Protein AF-A0A952KDS3-F1 (afdb_monomer)

Secondary structure (DSSP, 8-state):
-HHHHHHHTSSHHHHHHHHHHS-----PPPPPP-SSHHHHHHHHHHHHHHHHHHHHTTGGGS-HHHHHHHHHHHHHHTTSHHHHHHHHHS-HHHHHHHHHHHTT--SS------------

Foldseek 3Di:
DVVVVVCVVPCVVVVVVVCVPVDPPDDDKDAFQDDDPVSNVVLLVVLLVLLLVLLCVCVVVDDVVCVVVLNVLSVVVSPDPVLSVCSRTHDSVVSNCVSCVVSVNDPDPDPPPPPDPPPD

Radius of gyration: 21.19 Å; Cα contacts (8 Å, |Δi|>4): 67; chains: 1; bounding box: 56×57×41 Å

Sequence (120 aa):
SVMAGLACGLGLGEEWGRWGADGWPGTPRPARPAGSEARIAAERARRRDAAAAAVERVFPRLDPARIDGIRAGLAVRLQETDVIEWLDTETTDTITERLWRSLGIEPYLSSDPPDKPDTG

Nearest PDB structures (foldseek):
  3lof-assembly3_E  TM=3.549E-01  e=5.229E+00  Homo sapiens

Structure (mmCIF, N/CA/C/O backbone):
data_AF-A0A952KDS3-F1
#
_entry.id   AF-A0A952KDS3-F1
#
loop_
_atom_site.group_PDB
_atom_site.id
_atom_site.type_symbol
_atom_site.label_atom_id
_atom_site.label_alt_id
_atom_site.label_comp_id
_atom_site.label_asym_id
_atom_site.label_entity_id
_atom_site.label_seq_id
_atom_site.pdbx_PDB_ins_code
_atom_site.Cartn_x
_atom_site.Cartn_y
_atom_site.Cartn_z
_atom_site.occupancy
_atom_site.B_iso_or_equiv
_atom_site.auth_seq_id
_atom_site.auth_comp_id
_atom_site.auth_asym_id
_atom_site.auth_atom_id
_atom_site.pdbx_PDB_model_num
ATOM 1 N N . SER A 1 1 ? 14.460 46.621 -8.803 1.00 44.84 1 SER A N 1
ATOM 2 C CA . SER A 1 1 ? 13.131 45.981 -8.829 1.00 44.84 1 SER A CA 1
ATOM 3 C C . SER A 1 1 ? 12.333 46.359 -7.599 1.00 44.84 1 SER A C 1
ATOM 5 O O . SER A 1 1 ? 12.780 46.098 -6.490 1.00 44.84 1 SER A O 1
ATOM 7 N N . VAL A 1 2 ? 11.163 46.969 -7.799 1.00 47.25 2 VAL A N 1
ATOM 8 C CA . VAL A 1 2 ? 10.258 47.475 -6.743 1.00 47.25 2 VAL A CA 1
ATOM 9 C C . VAL A 1 2 ? 9.729 46.348 -5.828 1.00 47.25 2 VAL A C 1
ATOM 11 O O . VAL A 1 2 ? 9.340 46.598 -4.695 1.00 47.25 2 VAL A O 1
ATOM 14 N N . MET A 1 3 ? 9.833 45.087 -6.261 1.00 45.12 3 MET A N 1
ATOM 15 C CA . MET A 1 3 ? 9.409 43.909 -5.491 1.00 45.12 3 MET A CA 1
ATOM 16 C C . MET A 1 3 ? 10.372 43.485 -4.365 1.00 45.12 3 MET A C 1
ATOM 18 O O . MET A 1 3 ? 9.938 42.818 -3.435 1.00 45.12 3 MET A O 1
ATOM 22 N N . ALA A 1 4 ? 11.655 43.875 -4.400 1.00 48.28 4 ALA A N 1
ATOM 23 C CA . ALA A 1 4 ? 12.604 43.515 -3.335 1.00 48.28 4 ALA A CA 1
ATOM 24 C C . ALA A 1 4 ? 12.473 44.426 -2.098 1.00 48.28 4 ALA A C 1
ATOM 26 O O . ALA A 1 4 ? 12.666 43.978 -0.973 1.00 48.28 4 ALA A O 1
ATOM 27 N N . GLY A 1 5 ? 12.088 45.693 -2.295 1.00 42.72 5 GLY A N 1
ATOM 28 C CA . GLY A 1 5 ? 11.913 46.659 -1.203 1.00 42.72 5 GLY A CA 1
ATOM 29 C C . GLY A 1 5 ? 10.634 46.456 -0.383 1.00 42.72 5 GLY A C 1
ATOM 30 O O . GLY A 1 5 ? 10.605 46.806 0.791 1.00 42.72 5 GLY A O 1
ATOM 31 N N . LEU A 1 6 ? 9.593 45.848 -0.967 1.00 48.84 6 LEU A N 1
ATOM 32 C CA . LEU A 1 6 ? 8.330 45.562 -0.271 1.00 48.84 6 LEU A CA 1
ATOM 33 C C . LEU A 1 6 ? 8.415 44.340 0.660 1.00 48.84 6 LEU A C 1
ATOM 35 O O . LEU A 1 6 ? 7.698 44.286 1.655 1.00 48.84 6 LEU A O 1
ATOM 39 N N . ALA A 1 7 ? 9.309 43.384 0.385 1.00 48.94 7 ALA A N 1
ATOM 40 C CA . ALA A 1 7 ? 9.454 42.175 1.199 1.00 48.94 7 ALA A CA 1
ATOM 41 C C . ALA A 1 7 ? 10.149 42.431 2.552 1.00 48.94 7 ALA A C 1
ATOM 43 O O . ALA A 1 7 ? 9.791 41.805 3.548 1.00 48.94 7 ALA A O 1
ATOM 44 N N . CYS A 1 8 ? 11.092 43.381 2.623 1.00 51.69 8 CYS A N 1
ATOM 45 C CA . CYS A 1 8 ? 11.770 43.726 3.881 1.00 51.69 8 CYS A CA 1
ATOM 46 C C . CYS A 1 8 ? 10.882 44.506 4.866 1.00 51.69 8 CYS A C 1
ATOM 48 O O . CYS A 1 8 ? 11.144 44.467 6.062 1.00 51.69 8 CYS A O 1
ATOM 50 N N . GLY A 1 9 ? 9.836 45.196 4.397 1.00 50.62 9 GLY A N 1
ATOM 51 C CA . GLY A 1 9 ? 8.959 46.012 5.251 1.00 50.62 9 GLY A CA 1
ATOM 52 C C . GLY A 1 9 ? 7.783 45.265 5.893 1.00 50.62 9 GLY A C 1
ATOM 53 O O . GLY A 1 9 ? 7.100 45.837 6.736 1.00 50.62 9 GLY A O 1
ATOM 54 N N . LEU A 1 10 ? 7.528 44.012 5.496 1.00 54.56 10 LEU A N 1
ATOM 55 C CA . LEU A 1 10 ? 6.347 43.235 5.908 1.00 54.56 10 LEU A CA 1
ATOM 56 C C . LEU A 1 10 ? 6.667 42.064 6.855 1.00 54.56 10 LEU A C 1
ATOM 58 O O . LEU A 1 10 ? 5.801 41.229 7.090 1.00 54.56 10 LEU A O 1
ATOM 62 N N . GLY A 1 11 ? 7.899 41.951 7.365 1.00 53.75 11 GLY A N 1
ATOM 63 C CA . GLY A 1 11 ? 8.300 40.851 8.261 1.00 53.75 11 GLY A CA 1
ATOM 64 C C . GLY A 1 11 ? 8.340 39.461 7.604 1.00 53.75 11 GLY A C 1
ATOM 65 O O . GLY A 1 11 ? 8.713 38.483 8.245 1.00 53.75 11 GLY A O 1
ATOM 66 N N . LEU A 1 12 ? 8.026 39.356 6.308 1.00 50.22 12 LEU A N 1
ATOM 67 C CA . LEU A 1 12 ? 8.010 38.082 5.588 1.00 50.22 12 LEU A CA 1
ATOM 68 C C . LEU A 1 12 ? 9.407 37.447 5.531 1.00 50.22 12 LEU A C 1
ATOM 70 O O . LEU A 1 12 ? 9.519 36.232 5.622 1.00 50.22 12 LEU A O 1
ATOM 74 N N . GLY A 1 13 ? 10.482 38.238 5.443 1.00 51.62 13 GLY A N 1
ATOM 75 C CA . GLY A 1 13 ? 11.854 37.712 5.401 1.00 51.62 13 GLY A CA 1
ATOM 76 C C . GLY A 1 13 ? 12.265 36.909 6.644 1.00 51.62 13 GLY A C 1
ATOM 77 O O . GLY A 1 13 ? 12.990 35.925 6.519 1.00 51.62 13 GLY A O 1
ATOM 78 N N . GLU A 1 14 ? 11.768 37.282 7.826 1.00 51.28 14 GLU A N 1
ATOM 79 C CA . GLU A 1 14 ? 12.045 36.560 9.076 1.00 51.28 14 GLU A CA 1
ATOM 80 C C . GLU A 1 14 ? 11.200 35.286 9.191 1.00 51.28 14 GLU A C 1
ATOM 82 O O . GLU A 1 14 ? 11.687 34.265 9.679 1.00 51.28 14 GLU A O 1
ATOM 87 N N . GLU A 1 15 ? 9.969 35.309 8.669 1.00 44.44 15 GLU A N 1
ATOM 88 C CA . GLU A 1 15 ? 9.126 34.120 8.558 1.00 44.44 15 GLU A CA 1
ATOM 89 C C . GLU A 1 15 ? 9.796 33.077 7.649 1.00 44.44 15 GLU A C 1
ATOM 91 O O . GLU A 1 15 ? 10.050 31.964 8.104 1.00 44.44 15 GLU A O 1
ATOM 96 N N . TRP A 1 16 ? 10.205 33.443 6.426 1.00 49.19 16 TRP A N 1
ATOM 97 C CA . TRP A 1 16 ? 10.921 32.543 5.503 1.00 49.19 16 TRP A CA 1
ATOM 98 C C . TRP A 1 16 ? 12.222 31.978 6.101 1.00 49.19 16 TRP A C 1
ATOM 100 O O . TRP A 1 16 ? 12.543 30.810 5.877 1.00 49.19 16 TRP A O 1
ATOM 110 N N . GLY A 1 17 ? 12.947 32.772 6.899 1.00 49.34 17 GLY A N 1
ATOM 111 C CA . GLY A 1 17 ? 14.147 32.324 7.613 1.00 49.34 17 GLY A CA 1
ATOM 112 C C . GLY A 1 17 ? 13.864 31.266 8.685 1.00 49.34 17 GLY A C 1
ATOM 113 O O . GLY A 1 17 ? 14.649 30.332 8.841 1.00 49.34 17 GLY A O 1
ATOM 114 N N . ARG A 1 18 ? 12.716 31.353 9.371 1.00 46.84 18 ARG A N 1
ATOM 115 C CA . ARG A 1 18 ? 12.276 30.346 10.350 1.00 46.84 18 ARG A CA 1
ATOM 116 C C . ARG A 1 18 ? 11.910 29.016 9.676 1.00 46.84 18 ARG A C 1
ATOM 118 O O . ARG A 1 18 ? 12.339 27.968 10.144 1.00 46.84 18 ARG A O 1
ATOM 125 N N . TRP A 1 19 ? 11.219 29.045 8.532 1.00 46.12 19 TRP A N 1
ATOM 126 C CA . TRP A 1 19 ? 10.895 27.827 7.763 1.00 46.12 19 TRP A CA 1
ATOM 127 C C . TRP A 1 19 ? 12.127 27.162 7.121 1.00 46.12 19 TRP A C 1
ATOM 129 O O . TRP A 1 19 ? 12.126 25.954 6.891 1.00 46.12 19 TRP A O 1
ATOM 139 N N . GLY A 1 20 ? 13.183 27.932 6.832 1.00 44.12 20 GLY A N 1
ATOM 140 C CA . GLY A 1 20 ? 14.445 27.413 6.295 1.00 44.12 20 GLY A CA 1
ATOM 141 C C . GLY A 1 20 ? 15.359 26.761 7.340 1.00 44.12 20 GLY A C 1
ATOM 142 O O . GLY A 1 20 ? 16.126 25.867 6.989 1.00 44.12 20 GLY A O 1
ATOM 143 N N . ALA A 1 21 ? 15.275 27.183 8.606 1.00 47.56 21 ALA A N 1
ATOM 144 C CA . A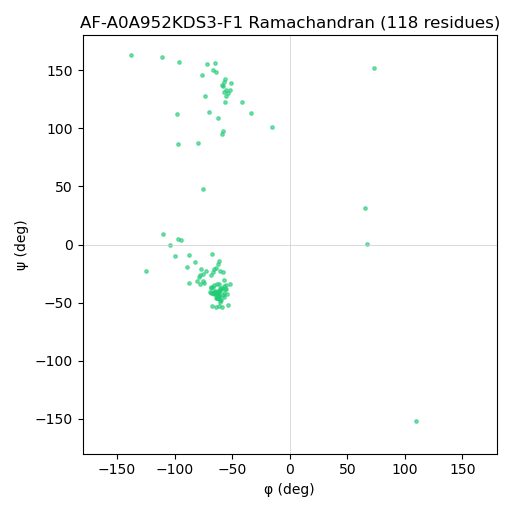LA A 1 21 ? 16.117 26.678 9.693 1.00 47.56 21 ALA A CA 1
ATOM 145 C C . ALA A 1 21 ? 15.549 25.422 10.381 1.00 47.56 21 ALA A C 1
ATOM 147 O O . ALA A 1 21 ? 16.322 24.551 10.775 1.00 47.56 21 ALA A O 1
ATOM 148 N N . ASP A 1 22 ? 14.220 25.299 10.474 1.00 47.72 22 ASP A N 1
ATOM 149 C CA . ASP A 1 22 ? 13.547 24.209 11.205 1.00 47.72 22 ASP A CA 1
ATOM 150 C C . ASP A 1 22 ? 13.147 23.009 10.319 1.00 47.72 22 ASP A C 1
ATOM 152 O O . ASP A 1 22 ? 12.540 22.044 10.788 1.00 47.72 22 ASP A O 1
ATOM 156 N N . GLY A 1 23 ? 13.518 23.040 9.035 1.00 45.44 23 GLY A N 1
ATOM 157 C CA . GLY A 1 23 ? 13.073 22.069 8.040 1.00 45.44 23 GLY A CA 1
ATOM 158 C C . GLY A 1 23 ? 11.608 22.281 7.649 1.00 45.44 23 GLY A C 1
ATOM 159 O O . GLY A 1 23 ? 10.787 22.780 8.418 1.00 45.44 23 GLY A O 1
ATOM 160 N N . TRP A 1 24 ? 11.254 21.898 6.421 1.00 47.75 24 TRP A N 1
ATOM 161 C CA . TRP A 1 24 ? 9.847 21.825 6.026 1.00 47.75 24 TRP A CA 1
ATOM 162 C C . TRP A 1 24 ? 9.101 20.952 7.040 1.00 47.75 24 TRP A C 1
ATOM 164 O O . TRP A 1 24 ? 9.571 19.837 7.293 1.00 47.75 24 TRP A O 1
ATOM 174 N N . P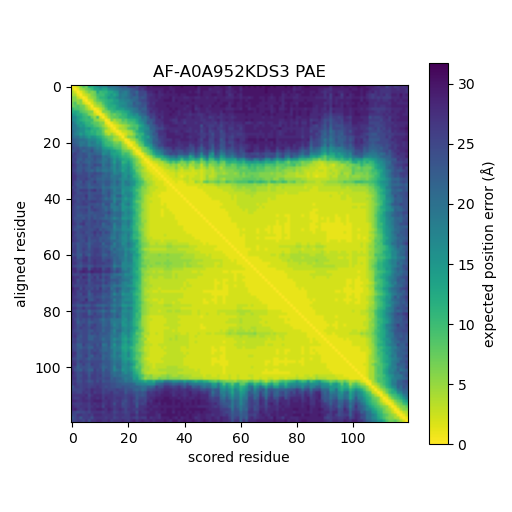RO A 1 25 ? 7.955 21.378 7.610 1.00 50.22 25 PRO A N 1
ATOM 175 C CA . PRO A 1 25 ? 7.173 20.459 8.412 1.00 50.22 25 PRO A CA 1
ATOM 176 C C . PRO A 1 25 ? 6.741 19.329 7.485 1.00 50.22 25 PRO A C 1
ATOM 178 O O . PRO A 1 25 ? 5.926 19.521 6.580 1.00 50.22 25 PRO A O 1
ATOM 181 N N . GLY A 1 26 ? 7.336 18.152 7.683 1.00 59.94 26 GLY A N 1
ATOM 182 C CA . GLY A 1 26 ? 6.870 16.938 7.037 1.00 59.94 26 GLY A CA 1
ATOM 183 C C . GLY A 1 26 ? 5.371 16.824 7.284 1.00 59.94 26 GLY A C 1
ATOM 184 O O . GLY A 1 26 ? 4.900 17.154 8.376 1.00 59.94 26 GLY A O 1
ATOM 185 N N . THR A 1 27 ? 4.620 16.414 6.258 1.00 62.34 27 THR A N 1
ATOM 186 C CA . THR A 1 27 ? 3.169 16.209 6.363 1.00 62.34 27 THR A CA 1
ATOM 187 C C . THR A 1 27 ? 2.859 15.523 7.698 1.00 62.34 27 THR A C 1
ATOM 189 O O . THR A 1 27 ? 3.445 14.469 7.969 1.00 62.34 27 THR A O 1
ATOM 192 N N . PRO A 1 28 ? 2.012 16.107 8.566 1.00 72.56 28 PRO A N 1
ATOM 193 C CA . PRO A 1 28 ? 1.781 15.545 9.885 1.00 72.56 28 PRO A CA 1
ATOM 194 C C . PRO A 1 28 ? 1.259 14.116 9.748 1.00 72.56 28 PRO A C 1
ATOM 196 O O . PRO A 1 28 ? 0.408 13.826 8.901 1.00 72.56 28 PRO A O 1
ATOM 199 N N . ARG A 1 29 ? 1.796 13.213 10.574 1.00 80.75 29 ARG A N 1
ATOM 200 C CA . ARG A 1 29 ? 1.375 11.811 10.576 1.00 80.75 29 ARG A CA 1
ATOM 201 C C . ARG A 1 29 ? -0.132 11.714 10.830 1.00 80.75 29 ARG A C 1
ATOM 203 O O . ARG A 1 29 ? -0.654 12.454 11.670 1.00 80.75 29 ARG A O 1
ATOM 210 N N . PRO A 1 30 ? -0.842 10.814 10.130 1.00 84.56 30 PRO A N 1
ATOM 211 C CA . PRO A 1 30 ? -2.264 10.644 10.357 1.00 84.56 30 PRO A CA 1
ATOM 212 C C . PRO A 1 30 ? -2.513 10.083 11.758 1.00 84.56 30 PRO A C 1
ATOM 214 O O . PRO A 1 30 ? -1.725 9.303 12.292 1.00 84.56 30 PRO A O 1
ATOM 217 N N . ALA A 1 31 ? -3.660 10.427 12.338 1.00 86.88 31 ALA A N 1
ATOM 218 C CA . ALA A 1 31 ? -4.131 9.732 13.526 1.00 86.88 31 ALA A CA 1
ATOM 219 C C . ALA A 1 31 ? -4.420 8.257 13.199 1.00 86.88 31 ALA A C 1
ATOM 221 O O . ALA A 1 31 ? -4.858 7.913 12.087 1.00 86.88 31 ALA A O 1
ATOM 222 N N . ARG A 1 32 ? -4.221 7.396 14.202 1.00 90.19 32 ARG A N 1
ATOM 223 C CA . ARG A 1 32 ? -4.573 5.980 14.107 1.00 90.19 32 ARG A CA 1
ATOM 224 C C . ARG A 1 32 ? -6.075 5.829 13.826 1.00 90.19 32 ARG A C 1
ATOM 226 O O . ARG A 1 32 ? -6.867 6.539 14.453 1.00 90.19 32 ARG A O 1
ATOM 233 N N . PRO A 1 33 ? -6.490 4.923 12.921 1.00 90.31 33 PRO A N 1
ATOM 234 C CA . PRO A 1 33 ? -7.904 4.647 12.699 1.00 90.31 33 PRO A CA 1
ATOM 235 C C . PRO A 1 33 ? -8.602 4.246 14.005 1.00 90.31 33 PRO A C 1
ATOM 237 O O . PRO A 1 33 ? -8.101 3.411 14.756 1.00 90.31 33 PRO A O 1
ATOM 240 N N . ALA A 1 34 ? -9.764 4.840 14.266 1.00 88.88 34 ALA A N 1
ATOM 241 C CA . ALA A 1 34 ? -10.557 4.608 15.470 1.00 88.88 34 ALA A CA 1
ATOM 242 C C . ALA A 1 34 ? -12.053 4.503 15.133 1.00 88.88 34 ALA A C 1
ATOM 244 O O . ALA A 1 34 ? -12.500 4.935 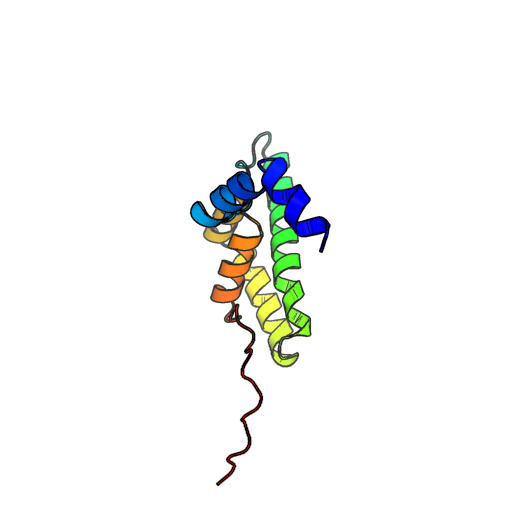14.064 1.00 88.88 34 ALA A O 1
ATOM 245 N N . GLY A 1 35 ? -12.831 3.951 16.065 1.00 92.94 35 GLY A N 1
ATOM 246 C CA . GLY A 1 35 ? -14.262 3.689 15.905 1.00 92.94 35 GLY A CA 1
ATOM 247 C C . GLY A 1 35 ? -14.557 2.194 15.795 1.00 92.94 35 GLY A C 1
ATOM 248 O O . GLY A 1 35 ? -13.829 1.377 16.350 1.00 92.94 35 GLY A O 1
ATOM 249 N N . SER A 1 3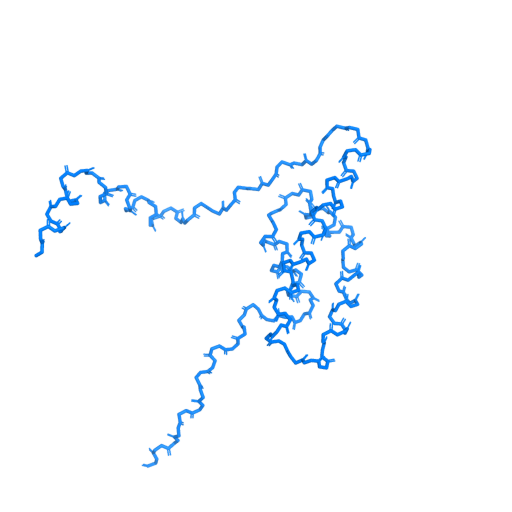6 ? -15.639 1.837 15.101 1.00 96.38 36 SER A N 1
ATOM 250 C CA . SER A 1 36 ? -16.014 0.435 14.893 1.00 96.38 36 SER A CA 1
ATOM 251 C C . SER A 1 36 ? -14.984 -0.319 14.048 1.00 96.38 36 SER A C 1
ATOM 253 O O . SER A 1 36 ? -14.290 0.274 13.219 1.00 96.38 36 SER A O 1
ATOM 255 N N . GLU A 1 37 ? -14.940 -1.645 14.193 1.00 95.81 37 GLU A N 1
ATOM 256 C CA . GLU A 1 37 ? -14.066 -2.513 13.391 1.00 95.81 37 GLU A CA 1
ATOM 257 C C . GLU A 1 37 ? -14.269 -2.300 11.886 1.00 95.81 37 GLU A C 1
ATOM 259 O O . GLU A 1 37 ? -13.301 -2.158 11.143 1.00 95.81 37 GLU A O 1
ATOM 264 N N . ALA A 1 38 ? -15.524 -2.169 11.444 1.00 95.44 38 ALA A N 1
ATOM 265 C CA . ALA A 1 38 ? -15.855 -1.884 10.050 1.00 95.44 38 ALA A CA 1
ATOM 266 C C . ALA A 1 38 ? -15.271 -0.543 9.566 1.00 95.44 38 ALA A C 1
ATOM 268 O O . ALA A 1 38 ? -14.775 -0.452 8.443 1.00 95.44 38 ALA A O 1
ATOM 269 N N . ARG A 1 39 ? -15.279 0.497 10.413 1.00 94.06 39 ARG A N 1
ATOM 270 C CA . ARG A 1 39 ? -14.699 1.808 10.081 1.00 94.06 39 ARG A CA 1
ATOM 271 C C . ARG A 1 39 ? -13.175 1.743 10.004 1.00 94.06 39 ARG A C 1
ATOM 273 O O . ARG A 1 39 ? -12.590 2.330 9.098 1.00 94.06 39 ARG A O 1
ATOM 280 N N . ILE A 1 40 ? -12.544 1.021 10.927 1.00 93.25 40 ILE A N 1
ATOM 281 C CA . ILE A 1 40 ? -11.093 0.794 10.923 1.00 93.25 40 ILE A CA 1
ATOM 282 C C . ILE A 1 40 ? -10.685 0.027 9.661 1.00 93.25 40 ILE A C 1
ATOM 284 O O . ILE A 1 40 ? -9.747 0.430 8.975 1.00 93.25 40 ILE A O 1
ATOM 288 N N . ALA A 1 41 ? -11.412 -1.038 9.318 1.00 94.19 41 ALA A N 1
ATOM 289 C CA . ALA A 1 41 ? -11.161 -1.828 8.118 1.00 94.19 41 ALA A CA 1
ATOM 290 C C . ALA A 1 41 ? -11.310 -0.991 6.837 1.00 94.19 41 ALA A C 1
ATOM 292 O O . ALA A 1 41 ? -10.440 -1.050 5.969 1.00 94.19 41 ALA A O 1
ATOM 293 N N . ALA A 1 42 ? -12.360 -0.168 6.744 1.00 95.19 42 ALA A N 1
ATOM 294 C CA . ALA A 1 42 ? -12.587 0.715 5.602 1.00 95.19 42 ALA A CA 1
ATOM 295 C C . ALA A 1 42 ? -11.480 1.772 5.444 1.00 95.19 42 ALA A C 1
ATOM 297 O O . ALA A 1 42 ? -10.989 1.988 4.337 1.00 95.19 42 ALA A O 1
ATOM 298 N N . GLU A 1 43 ? -11.039 2.399 6.538 1.00 94.44 43 GLU A N 1
ATOM 299 C CA . GLU A 1 43 ? -9.950 3.381 6.480 1.00 94.44 43 GLU A CA 1
ATOM 300 C C . GLU A 1 43 ? -8.622 2.723 6.086 1.00 94.44 43 GLU A C 1
ATOM 302 O O . GLU A 1 43 ? -7.897 3.251 5.244 1.00 94.44 43 GLU A O 1
ATOM 307 N N . ARG A 1 44 ? -8.315 1.537 6.623 1.00 94.19 44 ARG A N 1
ATOM 308 C CA . ARG A 1 44 ? -7.126 0.777 6.213 1.00 94.19 44 ARG A CA 1
ATOM 309 C C . ARG A 1 44 ? -7.178 0.376 4.740 1.00 94.19 44 ARG A C 1
ATOM 311 O O . ARG A 1 44 ? -6.156 0.465 4.069 1.00 94.19 44 ARG A O 1
ATOM 318 N N . ALA A 1 45 ? -8.343 -0.024 4.226 1.00 95.75 45 ALA A N 1
ATOM 319 C CA . ALA A 1 45 ? -8.529 -0.307 2.802 1.00 95.75 45 ALA A CA 1
ATOM 320 C C . ALA A 1 45 ? -8.257 0.941 1.949 1.00 95.75 45 ALA A C 1
ATOM 322 O O . ALA A 1 45 ? -7.409 0.898 1.064 1.00 95.75 45 ALA A O 1
ATOM 323 N N . ARG A 1 46 ? -8.850 2.087 2.302 1.00 94.75 46 ARG A N 1
ATOM 324 C CA . ARG A 1 46 ? -8.599 3.364 1.618 1.00 94.75 46 ARG A CA 1
ATOM 325 C C . ARG A 1 46 ? -7.116 3.748 1.621 1.00 94.75 46 ARG A C 1
ATOM 327 O O . ARG A 1 46 ? -6.591 4.190 0.601 1.00 94.75 46 ARG A O 1
ATOM 334 N N . ARG A 1 47 ? -6.434 3.622 2.764 1.00 94.62 47 ARG A N 1
ATOM 335 C CA . ARG A 1 47 ? -5.000 3.940 2.867 1.00 94.62 47 ARG A CA 1
ATOM 336 C C . ARG A 1 47 ? -4.149 2.966 2.051 1.00 94.62 47 ARG A C 1
ATOM 338 O O . ARG A 1 47 ? -3.182 3.403 1.432 1.00 94.62 47 ARG A O 1
ATOM 345 N N . ARG A 1 48 ? -4.524 1.683 2.010 1.00 95.94 48 ARG A N 1
ATOM 346 C CA . ARG A 1 48 ? -3.882 0.666 1.166 1.00 95.94 48 ARG A CA 1
ATOM 347 C C . ARG A 1 48 ? -3.994 1.036 -0.312 1.00 95.94 48 ARG A C 1
ATOM 349 O O . ARG A 1 48 ? -2.975 1.048 -0.995 1.00 95.94 48 ARG A O 1
ATOM 356 N N . ASP A 1 49 ? -5.184 1.414 -0.770 1.00 96.19 49 ASP A N 1
ATOM 357 C CA . ASP A 1 49 ? -5.413 1.836 -2.156 1.00 96.19 49 ASP A CA 1
ATOM 358 C C . ASP A 1 49 ? -4.608 3.098 -2.498 1.00 96.19 49 ASP A C 1
ATOM 360 O O . ASP A 1 49 ? -3.998 3.190 -3.561 1.00 96.19 49 ASP A O 1
ATOM 364 N N . ALA A 1 50 ? -4.541 4.061 -1.571 1.00 94.00 50 ALA A N 1
ATOM 365 C CA . ALA A 1 50 ? -3.743 5.271 -1.747 1.00 94.00 50 ALA A CA 1
ATOM 366 C C . ALA A 1 50 ? -2.235 4.977 -1.837 1.00 94.00 50 ALA A C 1
ATOM 368 O O . ALA A 1 50 ? -1.553 5.569 -2.674 1.00 94.00 50 ALA A O 1
ATOM 369 N N . ALA A 1 51 ? -1.715 4.067 -1.006 1.00 93.69 51 ALA A N 1
ATOM 370 C CA . ALA A 1 51 ? -0.320 3.633 -1.059 1.00 93.69 51 ALA A CA 1
ATOM 371 C C . ALA A 1 51 ? -0.015 2.878 -2.360 1.00 93.69 51 ALA A C 1
ATOM 373 O O . ALA A 1 51 ? 1.001 3.149 -2.997 1.00 93.69 51 ALA A O 1
ATOM 374 N N . ALA A 1 52 ? -0.916 1.992 -2.796 1.00 96.31 52 ALA A N 1
ATOM 375 C CA . ALA A 1 52 ? -0.785 1.294 -4.069 1.00 96.31 52 ALA A CA 1
ATOM 376 C C . ALA A 1 52 ? -0.716 2.291 -5.233 1.00 96.31 52 ALA A C 1
ATOM 378 O O . ALA A 1 52 ? 0.266 2.312 -5.969 1.00 96.31 52 ALA A O 1
ATOM 379 N N . ALA A 1 53 ? -1.691 3.199 -5.329 1.00 94.88 53 ALA A N 1
ATOM 380 C CA . ALA A 1 53 ? -1.723 4.222 -6.369 1.00 94.88 53 ALA A CA 1
ATOM 381 C C . ALA A 1 53 ? -0.482 5.130 -6.343 1.00 94.88 53 ALA A C 1
ATOM 383 O O . ALA A 1 53 ? 0.012 5.527 -7.397 1.00 94.88 53 ALA A O 1
ATOM 384 N N . ALA A 1 54 ? 0.039 5.467 -5.159 1.00 91.69 54 ALA A N 1
ATOM 385 C CA . ALA A 1 54 ? 1.259 6.259 -5.029 1.00 91.69 54 ALA A CA 1
ATOM 386 C C . ALA A 1 54 ? 2.496 5.511 -5.551 1.00 91.69 54 ALA A C 1
ATOM 388 O O . ALA A 1 54 ? 3.296 6.112 -6.268 1.00 91.69 54 ALA A O 1
ATOM 389 N N . VAL A 1 55 ? 2.620 4.208 -5.272 1.00 92.44 55 VAL A N 1
ATOM 390 C CA . VAL A 1 55 ? 3.693 3.373 -5.833 1.00 92.44 55 VAL A CA 1
ATOM 391 C C . VAL A 1 55 ? 3.566 3.271 -7.352 1.00 92.44 55 VAL A C 1
ATOM 393 O O . VAL A 1 55 ? 4.550 3.487 -8.056 1.00 92.44 55 VAL A O 1
ATOM 396 N N . GLU A 1 56 ? 2.366 3.012 -7.874 1.00 93.44 56 GLU A N 1
ATOM 397 C CA . GLU A 1 56 ? 2.131 2.820 -9.311 1.00 93.44 56 GLU A CA 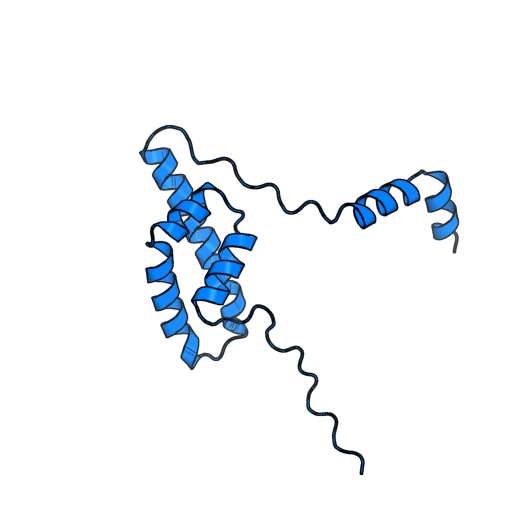1
ATOM 398 C C . GLU A 1 56 ? 2.416 4.073 -10.158 1.00 93.44 56 GLU A C 1
ATOM 400 O O . GLU A 1 56 ? 2.706 3.958 -11.350 1.00 93.44 56 GLU A O 1
ATOM 405 N N . ARG A 1 57 ? 2.440 5.276 -9.562 1.00 91.88 57 ARG A N 1
ATOM 406 C CA . ARG A 1 57 ? 2.832 6.515 -10.267 1.00 91.88 57 ARG A CA 1
ATOM 407 C C . ARG A 1 57 ? 4.232 6.458 -10.872 1.00 91.88 57 ARG A C 1
ATOM 409 O O . ARG A 1 57 ? 4.501 7.208 -11.809 1.00 91.88 57 ARG A O 1
ATOM 416 N N . VAL A 1 58 ? 5.121 5.609 -10.355 1.00 88.44 58 VAL A N 1
ATOM 417 C CA . VAL A 1 58 ? 6.480 5.470 -10.895 1.00 88.44 58 VAL A CA 1
ATOM 418 C C . VAL A 1 58 ? 6.546 4.543 -12.112 1.00 88.44 58 VAL A C 1
ATOM 420 O O . VAL A 1 58 ? 7.522 4.595 -12.853 1.00 88.44 58 VAL A O 1
ATOM 423 N N . PHE A 1 59 ? 5.512 3.735 -12.374 1.00 90.38 59 PHE A N 1
ATOM 424 C CA . PHE A 1 59 ? 5.536 2.697 -13.414 1.00 90.38 59 PHE A CA 1
ATOM 425 C C . PHE A 1 59 ? 5.885 3.202 -14.821 1.00 90.38 59 PHE A C 1
ATOM 427 O O . PHE A 1 59 ? 6.664 2.521 -15.483 1.00 90.38 59 PHE A O 1
ATOM 434 N N . PRO A 1 60 ? 5.433 4.388 -15.283 1.00 91.12 60 PRO A N 1
ATOM 435 C CA . PRO A 1 60 ? 5.837 4.916 -16.591 1.00 91.12 60 PRO A CA 1
ATOM 436 C C . PRO A 1 60 ? 7.344 5.169 -16.746 1.00 91.12 60 PRO A C 1
ATOM 438 O O . PRO A 1 60 ? 7.808 5.398 -17.857 1.00 91.12 60 PRO A O 1
ATOM 441 N N . ARG A 1 61 ? 8.100 5.182 -15.642 1.00 86.69 61 ARG A N 1
ATOM 442 C CA . ARG A 1 61 ? 9.553 5.396 -15.616 1.00 86.69 61 ARG A CA 1
ATOM 443 C C . ARG A 1 61 ? 10.344 4.103 -15.393 1.00 86.69 61 ARG A C 1
ATOM 445 O O . ARG A 1 61 ? 11.566 4.154 -15.316 1.00 86.69 61 ARG A O 1
ATOM 452 N N . LEU A 1 62 ? 9.664 2.968 -15.235 1.00 87.44 62 LEU A N 1
ATOM 453 C CA . LEU A 1 62 ? 10.288 1.663 -15.042 1.00 87.44 62 LEU A CA 1
ATOM 454 C C . LEU A 1 62 ? 10.382 0.908 -16.369 1.00 87.44 62 LEU A C 1
ATOM 456 O O . LEU A 1 62 ? 9.598 1.140 -17.286 1.00 87.44 62 LEU A O 1
ATOM 460 N N . ASP A 1 63 ? 11.312 -0.046 -16.436 1.00 90.50 63 ASP A N 1
ATOM 461 C CA . ASP A 1 63 ? 11.323 -1.056 -17.494 1.00 90.50 63 ASP A CA 1
ATOM 462 C C . ASP A 1 63 ? 9.971 -1.802 -17.508 1.00 90.50 63 ASP A C 1
ATOM 464 O O . ASP A 1 63 ? 9.605 -2.397 -16.483 1.00 90.50 63 ASP A O 1
ATOM 468 N N . PRO A 1 64 ? 9.233 -1.806 -18.638 1.00 93.38 64 PRO A N 1
ATOM 469 C CA . PRO A 1 64 ? 7.964 -2.514 -18.763 1.00 93.38 64 PRO A CA 1
ATOM 470 C C . PRO A 1 64 ? 8.030 -3.985 -18.343 1.00 93.38 64 PRO A C 1
ATOM 472 O O . PRO A 1 64 ? 7.077 -4.483 -17.745 1.00 93.38 64 PRO A O 1
ATOM 475 N N . ALA A 1 65 ? 9.159 -4.666 -18.574 1.00 94.81 65 ALA A N 1
ATOM 476 C CA . ALA A 1 65 ? 9.336 -6.069 -18.199 1.00 94.81 65 ALA A CA 1
ATOM 477 C C . ALA A 1 65 ? 9.324 -6.295 -16.675 1.00 94.81 65 ALA A C 1
ATOM 479 O O . ALA A 1 65 ? 9.056 -7.403 -16.211 1.00 94.81 65 ALA A O 1
ATOM 480 N N . ARG A 1 66 ? 9.586 -5.251 -15.875 1.00 92.06 66 ARG A N 1
ATOM 481 C CA . ARG A 1 66 ? 9.591 -5.314 -14.404 1.00 92.06 66 ARG A CA 1
ATOM 482 C C . ARG A 1 66 ? 8.228 -5.020 -13.776 1.00 92.06 66 ARG A C 1
ATOM 484 O O . ARG A 1 66 ? 8.027 -5.368 -12.612 1.00 92.06 66 ARG A O 1
ATOM 491 N N . ILE A 1 67 ? 7.308 -4.380 -14.504 1.00 93.75 67 ILE A N 1
ATOM 492 C CA . ILE A 1 67 ? 6.064 -3.827 -13.940 1.00 93.75 67 ILE A CA 1
ATOM 493 C C . ILE A 1 67 ? 5.207 -4.911 -13.282 1.00 93.75 67 ILE A C 1
ATOM 495 O O . ILE A 1 67 ? 4.773 -4.735 -12.145 1.00 93.75 67 ILE A O 1
ATOM 499 N N . ASP A 1 68 ? 4.989 -6.041 -13.953 1.00 95.62 68 ASP A N 1
ATOM 500 C CA . ASP A 1 68 ? 4.108 -7.088 -13.424 1.00 95.62 68 ASP A CA 1
ATOM 501 C C . ASP A 1 68 ? 4.694 -7.766 -12.180 1.00 95.62 68 ASP A C 1
ATOM 503 O O . ASP A 1 68 ? 3.969 -8.022 -11.217 1.00 95.62 68 ASP A O 1
ATOM 507 N N . GLY A 1 69 ? 6.016 -7.970 -12.147 1.00 94.44 69 GLY A N 1
ATOM 508 C CA . GLY A 1 69 ? 6.713 -8.485 -10.967 1.00 94.44 69 GLY A CA 1
ATOM 509 C C . GLY A 1 69 ? 6.615 -7.532 -9.773 1.00 94.44 69 GLY A C 1
ATOM 510 O O . GLY A 1 69 ? 6.331 -7.959 -8.655 1.00 94.44 69 GLY A O 1
ATOM 511 N N . ILE A 1 70 ? 6.771 -6.228 -10.014 1.00 95.44 70 ILE A N 1
ATOM 512 C CA . ILE A 1 70 ? 6.623 -5.195 -8.981 1.00 95.44 70 ILE A CA 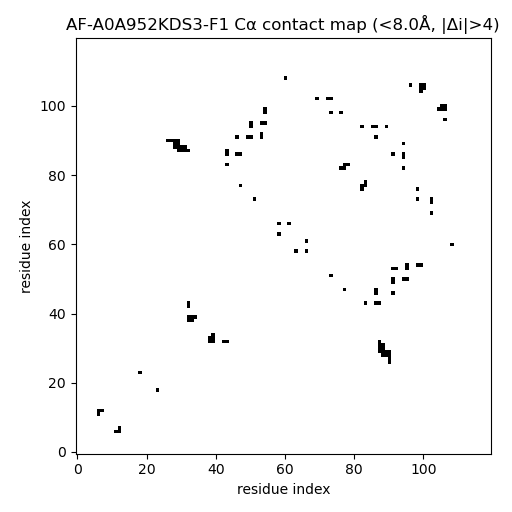1
ATOM 513 C C . ILE A 1 70 ? 5.177 -5.113 -8.491 1.00 95.44 70 ILE A C 1
ATOM 515 O O . ILE A 1 70 ? 4.955 -5.021 -7.285 1.00 95.44 70 ILE A O 1
ATOM 519 N N . ARG A 1 71 ? 4.185 -5.193 -9.385 1.00 96.62 71 ARG A N 1
ATOM 520 C CA . ARG A 1 71 ? 2.765 -5.193 -9.005 1.00 96.62 71 ARG A CA 1
ATOM 521 C C . ARG A 1 71 ? 2.421 -6.404 -8.137 1.00 96.62 71 ARG A C 1
ATOM 523 O O . ARG A 1 71 ? 1.745 -6.251 -7.121 1.00 96.62 71 ARG A O 1
ATOM 530 N N . ALA A 1 72 ? 2.915 -7.588 -8.496 1.00 97.00 72 ALA A N 1
ATOM 531 C CA . ALA A 1 72 ? 2.737 -8.794 -7.693 1.00 97.00 72 ALA A CA 1
ATOM 532 C C . ALA A 1 72 ? 3.402 -8.661 -6.311 1.00 97.00 72 ALA A C 1
ATOM 534 O O . ALA A 1 72 ? 2.766 -8.940 -5.295 1.00 97.00 72 ALA A O 1
ATOM 535 N N . GLY A 1 73 ? 4.643 -8.165 -6.257 1.00 97.12 73 GLY A N 1
ATOM 536 C CA . GLY A 1 73 ? 5.348 -7.914 -4.997 1.00 97.12 73 GLY A CA 1
ATOM 537 C C . GLY A 1 73 ? 4.639 -6.884 -4.113 1.00 97.12 73 GLY A C 1
ATOM 538 O O . GLY A 1 73 ? 4.503 -7.087 -2.909 1.00 97.12 73 GLY A O 1
ATOM 539 N N . LEU A 1 74 ? 4.117 -5.809 -4.709 1.00 97.19 74 LEU A N 1
ATOM 540 C CA . LEU A 1 74 ? 3.336 -4.790 -4.010 1.00 97.19 74 LEU A CA 1
ATOM 541 C C . LEU A 1 74 ? 2.068 -5.390 -3.391 1.00 97.19 74 LEU A C 1
ATOM 543 O O . LEU A 1 74 ? 1.776 -5.125 -2.227 1.00 97.19 74 LEU A O 1
ATOM 547 N N . ALA A 1 75 ? 1.341 -6.228 -4.135 1.00 97.00 75 ALA A N 1
ATOM 548 C CA . ALA A 1 75 ? 0.139 -6.887 -3.633 1.00 97.00 75 ALA A CA 1
ATOM 549 C C . ALA A 1 75 ? 0.425 -7.765 -2.403 1.00 97.00 75 ALA A C 1
ATOM 551 O O . ALA A 1 75 ? -0.377 -7.768 -1.470 1.00 97.00 75 ALA A O 1
ATOM 552 N N . VAL A 1 76 ? 1.571 -8.457 -2.376 1.00 97.19 76 VAL A N 1
ATOM 553 C CA . VAL A 1 76 ? 2.023 -9.239 -1.214 1.00 97.19 76 VAL A CA 1
ATOM 554 C C . VAL A 1 76 ? 2.367 -8.317 -0.044 1.00 97.19 76 VAL A C 1
ATOM 556 O O . VAL A 1 76 ? 1.786 -8.461 1.030 1.00 97.19 76 VAL A O 1
ATOM 559 N N . ARG A 1 77 ? 3.225 -7.310 -0.265 1.00 96.62 77 ARG A N 1
ATOM 560 C CA . ARG A 1 77 ? 3.664 -6.376 0.787 1.00 96.62 77 ARG A CA 1
ATOM 561 C C . ARG A 1 77 ? 2.496 -5.668 1.469 1.00 96.62 77 ARG A C 1
ATOM 563 O O . ARG A 1 77 ? 2.501 -5.515 2.682 1.00 96.62 77 ARG A O 1
ATOM 570 N N . LEU A 1 78 ? 1.453 -5.285 0.732 1.00 96.19 78 LEU A N 1
ATOM 571 C CA . LEU A 1 78 ? 0.270 -4.611 1.293 1.00 96.19 78 LEU A CA 1
ATOM 572 C C . LEU A 1 78 ? -0.587 -5.488 2.234 1.00 96.19 78 LEU A C 1
ATOM 574 O O . LEU A 1 78 ? -1.522 -4.968 2.862 1.00 96.19 78 LEU A O 1
ATOM 578 N N . GLN A 1 79 ? -0.301 -6.790 2.325 1.00 94.81 79 GLN A N 1
ATOM 579 C CA . GLN A 1 79 ? -0.920 -7.720 3.278 1.00 94.81 79 GLN A CA 1
ATOM 580 C C . GLN A 1 79 ? -0.047 -7.987 4.508 1.00 94.81 79 GLN A C 1
ATOM 582 O O . GLN A 1 79 ? -0.521 -8.596 5.466 1.00 94.81 79 GLN A O 1
ATOM 587 N N . GLU A 1 80 ? 1.212 -7.552 4.503 1.00 95.38 80 GLU A N 1
ATOM 588 C CA . GLU A 1 80 ? 2.145 -7.831 5.589 1.00 95.38 80 GLU A CA 1
ATOM 589 C C . GLU A 1 80 ? 1.874 -6.945 6.811 1.00 95.38 80 GLU A C 1
ATOM 591 O O . GLU A 1 80 ? 1.441 -5.791 6.712 1.00 95.38 80 GLU A O 1
ATOM 596 N N . THR A 1 81 ? 2.097 -7.512 7.997 1.00 94.94 81 THR A N 1
ATOM 597 C CA . THR A 1 81 ? 1.731 -6.894 9.279 1.00 94.94 81 THR A CA 1
ATOM 598 C C . THR A 1 81 ? 2.438 -5.559 9.512 1.00 94.94 81 THR A C 1
ATOM 600 O O . THR A 1 81 ? 1.820 -4.628 10.026 1.00 94.94 81 THR A O 1
ATOM 603 N N . ASP A 1 82 ? 3.702 -5.442 9.103 1.00 94.38 82 ASP A N 1
ATOM 604 C CA . ASP A 1 82 ? 4.484 -4.206 9.202 1.00 94.38 82 ASP A CA 1
ATOM 605 C C . ASP A 1 82 ? 3.883 -3.094 8.333 1.00 94.38 82 ASP A C 1
ATOM 607 O O . ASP A 1 82 ? 3.728 -1.960 8.783 1.00 94.38 82 ASP A O 1
ATOM 611 N N . VAL A 1 83 ? 3.452 -3.421 7.113 1.00 93.50 83 VAL A N 1
ATOM 612 C CA . VAL A 1 83 ? 2.804 -2.456 6.219 1.00 93.50 83 VAL A CA 1
ATOM 613 C C . VAL A 1 83 ? 1.435 -2.049 6.757 1.00 93.50 83 VAL A C 1
ATOM 615 O O . VAL A 1 83 ? 1.077 -0.875 6.676 1.00 93.50 83 VAL A O 1
ATOM 618 N N . ILE A 1 84 ? 0.684 -2.968 7.369 1.00 92.62 84 ILE A N 1
ATOM 619 C CA . ILE A 1 84 ? -0.577 -2.638 8.053 1.00 92.62 84 ILE A CA 1
ATOM 620 C C . ILE A 1 84 ? -0.333 -1.666 9.217 1.00 92.62 84 ILE A C 1
ATOM 622 O O . ILE A 1 84 ? -1.103 -0.721 9.399 1.00 92.62 84 ILE A O 1
ATOM 626 N N . GLU A 1 85 ? 0.741 -1.854 9.981 1.00 93.88 85 GLU A N 1
ATOM 627 C CA . GLU A 1 85 ? 1.130 -0.929 11.047 1.00 93.88 85 GLU A CA 1
ATOM 628 C C . GLU A 1 85 ? 1.527 0.448 10.498 1.00 93.88 85 GLU A C 1
ATOM 630 O O . GLU A 1 85 ? 1.131 1.479 11.052 1.00 93.88 85 GLU A O 1
ATOM 635 N N . TRP A 1 86 ? 2.245 0.495 9.374 1.00 94.00 86 TRP A N 1
ATOM 636 C CA . TRP A 1 86 ? 2.578 1.764 8.729 1.00 94.00 86 TRP A CA 1
ATOM 637 C C . TRP A 1 86 ? 1.330 2.477 8.217 1.00 94.00 86 TRP A C 1
ATOM 639 O O . TRP A 1 86 ? 1.194 3.676 8.434 1.00 94.00 86 TRP A O 1
ATOM 649 N N . LEU A 1 87 ? 0.380 1.760 7.611 1.00 91.38 87 LEU A N 1
ATOM 650 C CA . LEU A 1 87 ? -0.897 2.331 7.170 1.00 91.38 87 LEU A CA 1
ATOM 651 C C . LEU A 1 87 ? -1.661 2.995 8.322 1.00 91.38 87 LEU A C 1
ATOM 653 O O . LEU A 1 87 ? -2.373 3.969 8.094 1.00 91.38 87 LEU A O 1
ATOM 657 N N . ASP A 1 88 ? -1.510 2.519 9.556 1.00 92.38 88 ASP A N 1
ATOM 658 C CA . ASP A 1 88 ? -2.135 3.124 10.732 1.00 92.38 88 ASP A CA 1
ATOM 659 C C . ASP A 1 88 ? -1.443 4.419 11.190 1.00 92.38 88 ASP A C 1
ATOM 661 O O . ASP A 1 88 ? -2.113 5.289 11.753 1.00 92.38 88 ASP A O 1
ATOM 665 N N . THR A 1 89 ? -0.129 4.540 10.984 1.00 90.00 89 THR A N 1
ATOM 666 C CA . THR A 1 89 ? 0.734 5.465 11.744 1.00 90.00 89 THR A CA 1
ATOM 667 C C . THR A 1 89 ? 1.552 6.437 10.896 1.00 90.00 89 THR A C 1
ATOM 669 O O . THR A 1 89 ? 1.933 7.497 11.388 1.00 90.00 89 THR A O 1
ATOM 672 N N . GLU A 1 90 ? 1.814 6.118 9.634 1.00 91.44 90 GLU A N 1
ATOM 673 C CA . GLU A 1 90 ? 2.717 6.863 8.760 1.00 91.44 90 GLU A CA 1
ATOM 674 C C . GLU A 1 90 ? 1.957 7.583 7.640 1.00 91.44 90 GLU A C 1
ATOM 676 O O . GLU A 1 90 ? 0.811 7.273 7.305 1.00 91.44 90 GLU A O 1
ATOM 681 N N . THR A 1 91 ? 2.608 8.580 7.045 1.00 88.62 91 THR A N 1
ATOM 682 C CA . THR A 1 91 ? 2.088 9.266 5.859 1.00 88.62 91 THR A CA 1
ATOM 683 C C . THR A 1 91 ? 2.175 8.358 4.633 1.00 88.62 91 THR A C 1
ATOM 685 O O . THR A 1 91 ? 3.039 7.483 4.545 1.00 88.62 91 THR A O 1
ATOM 688 N N . THR A 1 92 ? 1.319 8.597 3.635 1.00 88.12 92 THR A N 1
ATOM 689 C CA . THR A 1 92 ? 1.392 7.883 2.348 1.00 88.12 92 THR A CA 1
ATOM 690 C C . THR A 1 92 ? 2.773 8.009 1.702 1.00 88.12 92 THR A C 1
ATOM 692 O O . THR A 1 92 ? 3.235 7.053 1.091 1.00 88.12 92 THR A O 1
ATOM 695 N N . ASP A 1 93 ? 3.442 9.150 1.867 1.00 85.44 93 ASP A N 1
ATOM 696 C CA . ASP A 1 93 ? 4.779 9.414 1.326 1.00 85.44 93 ASP A CA 1
ATOM 697 C C . ASP A 1 93 ? 5.840 8.486 1.943 1.00 85.44 93 ASP A C 1
ATOM 699 O O . ASP A 1 93 ? 6.460 7.692 1.237 1.00 85.44 93 ASP A O 1
ATOM 703 N N . THR A 1 94 ? 5.929 8.449 3.279 1.00 89.06 94 THR A N 1
ATOM 704 C CA . THR A 1 94 ? 6.828 7.539 4.010 1.00 89.06 94 THR A CA 1
ATOM 70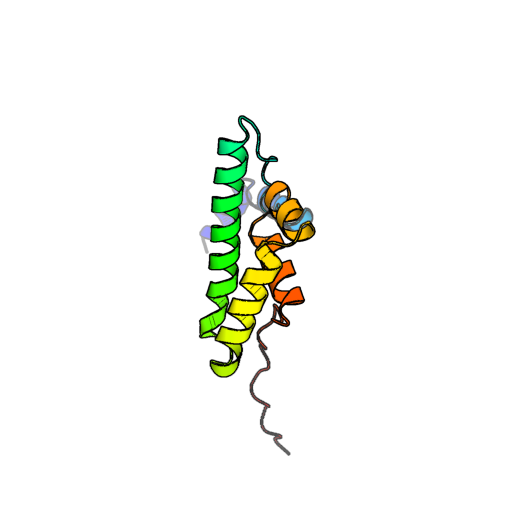5 C C . THR A 1 94 ? 6.561 6.073 3.665 1.00 89.06 94 THR A C 1
ATOM 707 O O . THR A 1 94 ? 7.495 5.290 3.485 1.00 89.06 94 THR A O 1
ATOM 710 N N . ILE A 1 95 ? 5.284 5.684 3.569 1.00 91.62 95 ILE A N 1
ATOM 711 C CA . ILE A 1 95 ? 4.890 4.321 3.187 1.00 91.62 95 ILE A CA 1
ATOM 712 C C . ILE A 1 95 ? 5.364 4.012 1.765 1.00 91.62 95 ILE A C 1
ATOM 714 O O . ILE A 1 95 ? 5.935 2.949 1.534 1.00 91.62 95 ILE A O 1
ATOM 718 N N . THR A 1 96 ? 5.174 4.943 0.829 1.00 91.31 96 THR A N 1
ATOM 719 C CA . THR A 1 96 ? 5.568 4.785 -0.577 1.00 91.31 96 THR A CA 1
ATOM 720 C C . THR A 1 96 ? 7.075 4.611 -0.707 1.00 91.31 96 THR A C 1
ATOM 722 O O . THR A 1 96 ? 7.512 3.666 -1.357 1.00 91.31 96 THR A O 1
ATOM 725 N N . GLU A 1 97 ? 7.881 5.433 -0.029 1.00 90.50 97 GLU A N 1
ATOM 726 C CA . GLU A 1 97 ? 9.338 5.279 -0.051 1.00 90.50 97 GLU A CA 1
ATOM 727 C C . GLU A 1 97 ? 9.801 3.930 0.511 1.00 90.50 97 GLU A C 1
ATOM 729 O O . GLU A 1 97 ? 10.702 3.289 -0.034 1.00 90.50 97 GLU A O 1
ATOM 734 N N . ARG A 1 98 ? 9.212 3.488 1.630 1.00 93.50 98 ARG A N 1
ATOM 735 C CA . ARG A 1 98 ? 9.542 2.185 2.225 1.00 93.50 98 ARG A CA 1
ATOM 736 C C . ARG A 1 98 ? 9.146 1.042 1.293 1.00 93.50 98 ARG A C 1
ATOM 738 O O . ARG A 1 98 ? 9.922 0.100 1.133 1.00 93.50 98 ARG A O 1
ATOM 745 N N . LEU A 1 99 ? 7.980 1.138 0.652 1.00 94.81 99 LEU A N 1
ATOM 746 C CA . LEU A 1 99 ? 7.528 0.162 -0.336 1.00 94.81 99 LEU A CA 1
ATOM 747 C C . LEU A 1 99 ? 8.459 0.131 -1.550 1.00 94.81 99 LEU A C 1
ATOM 749 O O . LEU A 1 99 ? 8.887 -0.956 -1.928 1.00 94.81 99 LEU A O 1
ATOM 753 N N . TRP A 1 100 ? 8.852 1.283 -2.097 1.00 93.00 100 TRP A N 1
ATOM 754 C CA . TRP A 1 100 ? 9.826 1.370 -3.188 1.00 93.00 100 TRP A CA 1
ATOM 755 C C . TRP A 1 100 ? 11.130 0.649 -2.853 1.00 93.00 100 TRP A C 1
ATOM 757 O O . TRP A 1 100 ? 11.516 -0.259 -3.589 1.00 93.00 100 TRP A O 1
ATOM 767 N N . ARG A 1 101 ? 11.739 0.944 -1.695 1.00 90.75 101 ARG A N 1
ATOM 768 C CA . ARG A 1 101 ? 12.958 0.250 -1.242 1.00 90.75 101 ARG A CA 1
ATOM 769 C C . ARG A 1 101 ? 12.741 -1.264 -1.122 1.00 90.75 101 ARG A C 1
ATOM 771 O O . ARG A 1 101 ? 13.566 -2.034 -1.600 1.00 90.75 101 ARG A O 1
ATOM 778 N N . SER A 1 102 ? 11.612 -1.702 -0.553 1.00 93.88 102 SER A N 1
ATOM 779 C CA . SER A 1 102 ? 11.297 -3.138 -0.421 1.00 93.88 102 SER A CA 1
ATOM 780 C C . SER A 1 102 ? 11.053 -3.850 -1.758 1.00 93.88 102 SER A C 1
ATOM 782 O O . SER A 1 102 ? 11.233 -5.060 -1.847 1.00 93.88 102 SER A O 1
ATOM 784 N N . LEU A 1 103 ? 10.670 -3.106 -2.799 1.00 93.12 103 LEU A N 1
ATOM 785 C CA . LEU A 1 103 ? 10.399 -3.610 -4.148 1.00 93.12 103 LEU A CA 1
ATOM 786 C C . LEU A 1 103 ? 11.600 -3.438 -5.097 1.00 93.12 103 LEU A C 1
ATOM 788 O O . LEU A 1 103 ? 11.484 -3.719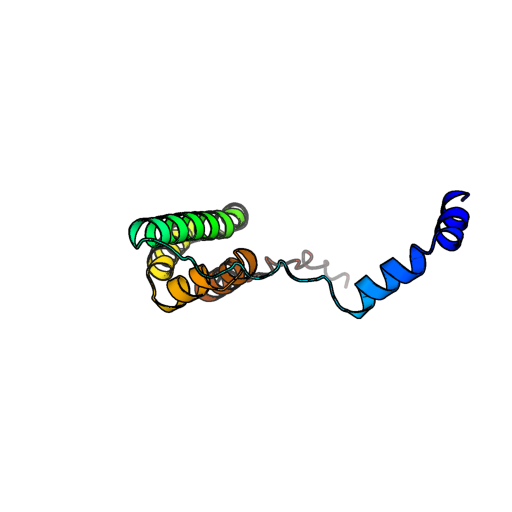 -6.291 1.00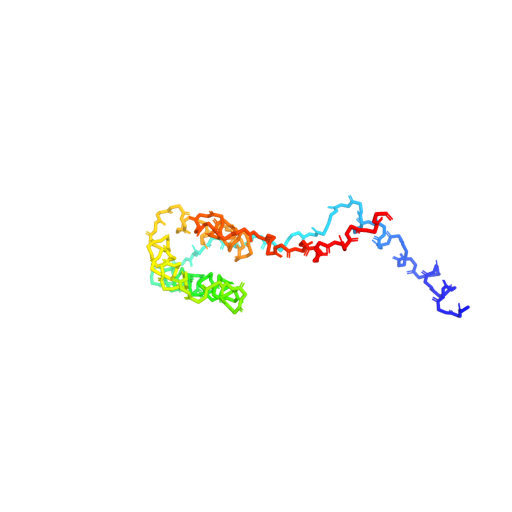 93.12 103 LEU A O 1
ATOM 792 N N . GLY A 1 104 ? 12.747 -2.963 -4.596 1.00 90.75 104 GLY A N 1
ATOM 793 C CA . GLY A 1 104 ? 13.933 -2.695 -5.416 1.00 90.75 104 GLY A CA 1
ATOM 794 C C . GLY A 1 104 ? 13.725 -1.562 -6.429 1.00 90.75 104 GLY A C 1
ATOM 795 O O . GLY A 1 104 ? 14.262 -1.606 -7.542 1.00 90.75 104 GLY A O 1
ATOM 796 N N . ILE A 1 105 ? 12.891 -0.583 -6.076 1.00 87.94 105 ILE A N 1
ATOM 797 C CA . ILE A 1 105 ? 12.714 0.676 -6.800 1.00 87.94 105 ILE A CA 1
ATOM 798 C C . ILE A 1 105 ? 13.582 1.711 -6.086 1.00 87.94 105 ILE A C 1
ATOM 800 O O . ILE A 1 105 ? 13.300 2.084 -4.947 1.00 87.94 105 ILE A O 1
ATOM 804 N N . GLU A 1 106 ? 14.638 2.170 -6.749 1.00 79.31 106 GLU A N 1
ATOM 805 C CA . GLU A 1 106 ? 15.487 3.220 -6.194 1.00 79.31 106 GLU A CA 1
ATOM 806 C C . GLU A 1 106 ? 14.740 4.570 -6.274 1.00 79.31 106 GLU A C 1
ATOM 808 O O . GLU A 1 106 ? 14.266 4.929 -7.358 1.00 79.31 106 GLU A O 1
ATOM 813 N N . PRO A 1 107 ? 14.613 5.337 -5.171 1.00 61.72 107 PRO A N 1
ATOM 814 C CA . PRO A 1 107 ? 13.910 6.628 -5.159 1.00 61.72 107 PRO A CA 1
ATOM 815 C C . PRO A 1 107 ? 14.524 7.661 -6.115 1.00 61.72 107 PRO A C 1
ATOM 817 O O . PRO A 1 107 ? 13.841 8.577 -6.572 1.00 61.72 107 PRO A O 1
ATOM 820 N N . TYR A 1 108 ? 15.804 7.481 -6.450 1.00 55.34 108 TYR A N 1
ATOM 821 C CA . TYR A 1 108 ? 16.503 8.209 -7.496 1.00 55.34 108 TYR A CA 1
ATOM 822 C C . TYR A 1 108 ? 16.499 7.369 -8.768 1.00 55.34 108 TYR A C 1
ATOM 824 O O . TYR A 1 108 ? 17.441 6.635 -9.054 1.00 55.34 108 TYR A O 1
ATOM 832 N N . LEU A 1 109 ? 15.437 7.488 -9.558 1.00 52.53 109 LEU A N 1
ATOM 833 C CA . LEU A 1 109 ? 15.528 7.182 -10.981 1.00 52.53 109 LEU A CA 1
ATOM 834 C C . LEU A 1 109 ? 16.610 8.098 -11.564 1.00 52.53 109 LEU A C 1
ATOM 836 O O . LEU A 1 109 ? 16.365 9.285 -11.762 1.00 52.53 109 LEU A O 1
ATOM 840 N N . SER A 1 110 ? 17.810 7.537 -11.696 1.00 44.00 110 SER A N 1
ATOM 841 C CA . SER A 1 110 ? 19.057 8.107 -12.200 1.00 44.00 110 SER A CA 1
ATOM 842 C C . SER A 1 110 ? 18.888 9.423 -12.966 1.00 44.00 110 SER A C 1
ATOM 844 O O . SER A 1 110 ? 18.595 9.439 -14.161 1.00 44.00 110 SER A O 1
ATOM 846 N N . SER A 1 111 ? 19.189 10.533 -12.297 1.00 41.84 111 SER A N 1
ATOM 847 C CA . SER A 1 111 ? 19.741 11.711 -12.965 1.00 41.84 111 SER A CA 1
ATOM 848 C C . SER A 1 111 ? 21.215 11.456 -13.293 1.00 41.84 111 SER A C 1
ATOM 850 O O . SER A 1 111 ? 22.052 12.294 -12.968 1.00 41.84 111 SER A O 1
ATOM 852 N N . ASP A 1 112 ? 21.562 10.303 -13.872 1.00 46.22 112 ASP A N 1
ATOM 853 C CA . ASP A 1 112 ? 22.861 10.211 -14.522 1.00 46.22 112 ASP A CA 1
ATOM 854 C C . ASP A 1 112 ? 22.743 11.088 -15.772 1.00 46.22 112 ASP A C 1
ATOM 856 O O . ASP A 1 112 ? 21.900 10.814 -16.636 1.00 46.22 112 ASP A O 1
ATOM 860 N N . PRO A 1 113 ? 23.489 12.205 -15.869 1.00 45.88 113 PRO A N 1
ATOM 861 C CA . PRO A 1 113 ? 23.614 12.871 -17.152 1.00 45.88 113 PRO A CA 1
ATOM 862 C C . PRO A 1 113 ? 24.162 11.838 -18.151 1.00 45.88 113 PRO A C 1
ATOM 864 O O . PRO A 1 113 ? 24.999 11.025 -17.756 1.00 45.88 113 PRO A O 1
ATOM 867 N N . PRO A 1 114 ? 23.715 11.838 -19.424 1.00 53.41 114 PRO A N 1
ATOM 868 C CA . PRO A 1 114 ? 24.333 10.979 -20.427 1.00 53.41 114 PRO A CA 1
ATOM 869 C C . PRO A 1 114 ? 25.840 11.221 -20.385 1.00 53.41 114 PRO A C 1
ATOM 871 O O . PRO A 1 114 ? 26.244 12.388 -20.313 1.00 53.41 114 PRO A O 1
ATOM 874 N N . ASP A 1 115 ? 26.624 10.134 -20.370 1.00 55.75 115 ASP A N 1
ATOM 875 C CA . ASP A 1 115 ? 28.088 10.155 -20.405 1.00 55.75 115 ASP A CA 1
ATOM 876 C C . ASP A 1 115 ? 28.542 11.342 -21.251 1.00 55.75 115 ASP A C 1
ATOM 878 O O . ASP A 1 115 ? 28.259 11.418 -22.453 1.00 55.75 115 ASP A O 1
ATOM 882 N N . LYS A 1 116 ? 29.178 12.327 -20.605 1.00 52.66 116 LYS A N 1
ATOM 883 C CA . LYS A 1 116 ? 29.823 13.401 -21.355 1.00 52.66 116 LYS A CA 1
ATOM 884 C C . LYS A 1 116 ? 30.792 12.707 -22.309 1.00 52.66 116 LYS A C 1
ATOM 886 O O . LYS A 1 116 ? 31.581 11.891 -21.831 1.00 52.66 116 LYS A O 1
ATOM 891 N N . PRO A 1 117 ? 30.745 12.994 -23.621 1.00 57.91 117 PRO A N 1
ATOM 892 C CA . PRO A 1 117 ? 31.708 12.406 -24.527 1.00 57.91 117 PRO A CA 1
ATOM 893 C C . PRO A 1 117 ? 33.103 12.790 -24.042 1.00 57.91 117 PRO A C 1
ATOM 895 O O . PRO A 1 117 ? 33.354 13.957 -23.732 1.00 57.91 117 PRO A O 1
ATOM 898 N N . ASP A 1 118 ? 33.962 11.780 -23.948 1.00 58.22 118 ASP A N 1
ATOM 899 C CA . ASP A 1 118 ? 35.381 11.918 -23.664 1.00 58.22 118 ASP A CA 1
ATOM 900 C C . ASP A 1 118 ? 35.992 12.808 -24.754 1.00 58.22 118 ASP A C 1
ATOM 902 O O . ASP A 1 118 ? 36.245 12.380 -25.883 1.00 58.22 118 ASP A O 1
ATOM 906 N N . THR A 1 119 ? 36.104 14.104 -24.471 1.00 52.88 119 THR A N 1
ATOM 907 C CA . THR A 1 119 ? 36.862 15.028 -25.309 1.00 52.88 119 THR A CA 1
ATOM 908 C C . THR A 1 119 ? 38.321 14.833 -24.942 1.00 52.88 119 THR A C 1
ATOM 910 O O . THR A 1 119 ? 38.810 15.490 -24.019 1.00 52.88 119 THR A O 1
ATOM 913 N N . GLY A 1 120 ? 38.938 13.862 -25.618 1.00 45.00 120 GLY A N 1
ATOM 914 C CA . GLY A 1 120 ? 40.368 13.568 -25.535 1.00 45.00 120 GLY A CA 1
ATOM 915 C C . GLY A 1 120 ? 41.279 14.705 -25.976 1.00 45.00 120 GLY A C 1
ATOM 916 O O . GLY A 1 120 ? 40.782 15.794 -26.351 1.00 45.00 120 GLY A O 1
#

pLDDT: mean 77.91, std 20.54, range [41.84, 97.19]

Organism: NCBI:txid171674

Solvent-accessible surface area (backbone atoms only — not comparable to full-atom values): 7340 Å² total; per-residue (Å²): 116,80,72,65,67,57,42,72,77,66,59,50,61,61,53,56,52,53,49,68,72,73,47,76,82,68,78,76,59,50,75,63,72,68,79,55,70,69,52,32,51,51,53,50,50,53,47,50,53,51,32,49,56,58,50,57,69,50,51,90,80,48,64,75,90,50,48,64,60,46,52,54,50,48,61,54,50,70,70,34,70,69,48,51,53,39,62,35,51,44,37,61,65,61,49,29,56,54,48,29,56,77,63,75,41,65,93,69,75,71,85,65,71,77,81,74,78,84,79,123

Mean predicted aligned error: 13.06 Å